Protein AF-A0A3S1P0E1-F1 (afdb_monomer)

Nearest PDB structures (foldseek):
  6s4d-assembly1_B  TM=9.856E-01  e=1.155E-18  Blastochloris viridis
  6sep-assembly1_B  TM=9.854E-01  e=1.155E-18  Blastochloris viridis
  4xr4-assembly1_A  TM=9.837E-01  e=3.069E-18  Blastochloris viridis
  6s72-assembly1_B  TM=9.856E-01  e=3.686E-18  Blastochloris viridis
  6s3x-assembly1_B  TM=9.867E-01  e=5.652E-18  Blastochloris viridis

Sequence (154 aa):
MIGFGSIGRGTLPLIERHFKFDKSRMTVIDPLDTDRKLLDERGIAFMQDAVTEKNYKKLLTPLLTNGGGQGFCVNLSVDTGSVDLMKLCRKLGVLYIDTVVEPWLGFYFDAEADNASRTNYALREAMIKEKQDKPGGPTAVSTCGANPGMVSGF

Solvent-accessible surface area (backbone atoms only — not comparable to full-atom values): 8883 Å² total; per-residue (Å²): 59,34,26,63,51,75,63,28,61,61,45,50,62,52,48,66,70,74,50,92,74,69,57,87,74,42,47,39,32,26,64,66,64,91,61,44,64,72,32,59,80,69,64,36,47,75,43,78,44,73,66,40,96,91,44,39,68,78,64,43,48,63,64,51,60,58,68,98,62,78,31,70,47,44,42,52,57,77,51,37,36,35,64,61,55,45,51,51,27,37,75,71,55,14,31,30,38,26,47,52,79,36,53,45,69,61,62,94,72,46,83,85,61,56,77,65,70,75,32,72,64,45,48,48,48,57,47,51,48,50,46,69,79,49,69,76,79,43,61,66,44,76,27,61,39,63,82,48,33,51,67,80,77,111

Structure (mmCIF, N/CA/C/O backbone):
data_AF-A0A3S1P0E1-F1
#
_entry.id   AF-A0A3S1P0E1-F1
#
loop_
_atom_site.group_PDB
_atom_site.id
_atom_site.type_symbol
_atom_site.label_atom_id
_atom_site.label_alt_id
_atom_site.label_comp_id
_atom_site.label_asym_id
_atom_site.label_entity_id
_atom_site.label_seq_id
_atom_site.pdbx_PDB_ins_code
_atom_site.Cartn_x
_atom_site.Cartn_y
_atom_site.Cartn_z
_atom_site.occupancy
_atom_site.B_iso_or_equiv
_atom_site.auth_seq_id
_atom_site.auth_comp_id
_atom_site.auth_asym_id
_atom_site.auth_atom_id
_atom_site.pdbx_PDB_model_num
ATOM 1 N N . MET A 1 1 ? -5.393 -0.542 5.301 1.00 98.69 1 MET A N 1
ATOM 2 C CA . MET A 1 1 ? -4.229 -1.398 4.997 1.00 98.69 1 MET A CA 1
ATOM 3 C C . MET A 1 1 ? -4.521 -2.134 3.706 1.00 98.69 1 MET A C 1
ATOM 5 O O . MET A 1 1 ? -5.627 -2.640 3.566 1.00 98.69 1 MET A O 1
ATOM 9 N N . ILE A 1 2 ? -3.581 -2.130 2.769 1.00 98.81 2 ILE A N 1
ATOM 10 C CA . ILE A 1 2 ? -3.694 -2.850 1.496 1.00 98.81 2 ILE A CA 1
ATOM 11 C C . ILE A 1 2 ? -2.756 -4.053 1.589 1.00 98.81 2 ILE A C 1
ATOM 13 O O . ILE A 1 2 ? -1.587 -3.866 1.915 1.00 98.81 2 ILE A O 1
ATOM 17 N N . GLY A 1 3 ? -3.274 -5.258 1.372 1.00 98.56 3 GLY A N 1
ATOM 18 C CA . GLY A 1 3 ? -2.561 -6.515 1.586 1.00 98.56 3 GLY A CA 1
ATOM 19 C C . GLY A 1 3 ? -2.631 -7.009 3.035 1.00 98.56 3 GLY A C 1
ATOM 20 O O . GLY A 1 3 ? -2.366 -6.270 3.988 1.00 98.56 3 GLY A O 1
ATOM 21 N N . PHE A 1 4 ? -2.963 -8.288 3.201 1.00 98.50 4 PHE A N 1
ATOM 22 C 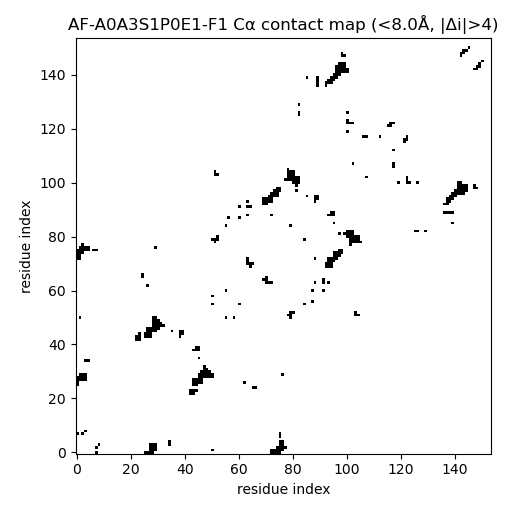CA . PHE A 1 4 ? -3.065 -8.977 4.487 1.00 98.50 4 PHE A CA 1
ATOM 23 C C . PHE A 1 4 ? -2.338 -10.329 4.504 1.00 98.50 4 PHE A C 1
ATOM 25 O O . PHE A 1 4 ? -2.730 -11.269 5.192 1.00 98.50 4 PHE A O 1
ATOM 32 N N . GLY A 1 5 ? -1.217 -10.402 3.782 1.00 97.44 5 GLY A N 1
ATOM 33 C CA . GLY A 1 5 ? -0.288 -11.529 3.824 1.00 97.44 5 GLY A CA 1
ATOM 34 C C . GLY A 1 5 ? 0.506 -11.625 5.136 1.00 97.44 5 GLY A C 1
ATOM 35 O O . GLY A 1 5 ? 0.068 -11.220 6.214 1.00 97.44 5 GLY A O 1
ATOM 36 N N . SER A 1 6 ? 1.719 -12.180 5.077 1.00 98.00 6 SER A N 1
ATOM 37 C CA . SER A 1 6 ? 2.581 -12.343 6.264 1.00 98.00 6 SER A CA 1
ATOM 38 C C . SER A 1 6 ? 2.875 -11.016 6.976 1.00 98.00 6 SER A C 1
ATOM 40 O O . SER A 1 6 ? 2.709 -10.924 8.192 1.00 98.00 6 SER A O 1
ATOM 42 N N . ILE A 1 7 ? 3.258 -9.978 6.225 1.00 98.50 7 ILE A N 1
ATOM 43 C CA . ILE A 1 7 ? 3.618 -8.677 6.799 1.00 98.50 7 ILE A CA 1
ATOM 44 C C . ILE A 1 7 ? 2.382 -7.951 7.326 1.00 98.50 7 ILE A C 1
ATOM 46 O O . ILE A 1 7 ? 2.408 -7.495 8.461 1.00 98.50 7 ILE A O 1
ATOM 50 N N . GLY A 1 8 ? 1.265 -7.929 6.588 1.00 98.31 8 GLY A N 1
ATOM 51 C CA . GLY A 1 8 ? 0.006 -7.341 7.070 1.00 98.31 8 GLY A CA 1
ATOM 52 C C . GLY A 1 8 ? -0.448 -7.920 8.413 1.00 98.31 8 GLY A C 1
ATOM 53 O O . GLY A 1 8 ? -0.727 -7.170 9.355 1.00 98.31 8 GLY A O 1
ATOM 54 N N . ARG A 1 9 ? -0.413 -9.254 8.546 1.00 98.12 9 ARG A N 1
ATOM 55 C CA . ARG A 1 9 ? -0.730 -9.961 9.799 1.00 98.12 9 ARG A CA 1
ATOM 56 C C . ARG A 1 9 ? 0.240 -9.637 10.935 1.00 98.12 9 ARG A C 1
ATOM 58 O O . ARG A 1 9 ? -0.195 -9.524 12.077 1.00 98.12 9 ARG A O 1
ATOM 65 N N . GLY A 1 10 ? 1.530 -9.467 10.641 1.00 98.31 10 GLY A N 1
ATOM 66 C CA . GLY A 1 10 ? 2.534 -9.070 11.633 1.00 98.31 10 GLY A CA 1
ATOM 67 C C . GLY A 1 10 ? 2.446 -7.595 12.043 1.00 98.31 10 GLY A C 1
ATOM 68 O O . GLY A 1 10 ? 2.664 -7.259 13.206 1.00 98.31 10 GLY A O 1
ATOM 69 N N . THR A 1 11 ? 2.088 -6.708 11.114 1.00 98.69 11 THR A N 1
ATOM 70 C CA . THR A 1 11 ? 2.030 -5.257 11.330 1.00 98.69 11 THR A CA 1
ATOM 71 C C . THR A 1 11 ? 0.764 -4.830 12.065 1.00 98.69 11 THR A C 1
ATOM 73 O O . THR A 1 11 ? 0.835 -3.962 12.936 1.00 98.69 11 THR A O 1
ATOM 76 N N . LEU A 1 12 ? -0.389 -5.435 11.765 1.00 98.31 12 LEU A N 1
ATOM 77 C CA . LEU A 1 12 ? -1.665 -5.082 12.393 1.00 98.31 12 LEU A CA 1
ATOM 78 C C . LEU A 1 12 ? -1.623 -5.048 13.938 1.00 98.31 12 LEU A C 1
ATOM 80 O O . LEU A 1 12 ? -1.980 -4.011 14.502 1.00 98.31 12 LEU A O 1
ATOM 84 N N . PRO A 1 13 ? -1.163 -6.096 14.652 1.00 97.94 13 PRO A N 1
ATOM 85 C CA . PRO A 1 13 ? -1.124 -6.071 16.113 1.00 97.94 13 PRO A CA 1
ATOM 86 C C . PRO A 1 13 ? -0.159 -5.014 16.668 1.00 97.94 13 PRO A C 1
ATOM 88 O O . PRO A 1 13 ? -0.364 -4.531 17.781 1.00 97.94 13 PRO A O 1
ATOM 91 N N . LEU A 1 14 ? 0.874 -4.620 15.914 1.00 98.56 14 LEU A N 1
ATOM 92 C CA . LEU A 1 14 ? 1.764 -3.524 16.305 1.00 98.56 14 LEU A CA 1
ATOM 93 C C . LEU A 1 14 ? 1.072 -2.168 16.151 1.00 98.56 14 LEU A C 1
ATOM 95 O O . LEU A 1 14 ? 1.199 -1.324 17.037 1.00 98.56 14 LEU A O 1
ATOM 99 N N . ILE A 1 15 ? 0.288 -1.976 15.085 1.00 98.38 15 ILE A N 1
ATOM 100 C CA . ILE A 1 15 ? -0.536 -0.773 14.918 1.00 98.38 15 ILE A CA 1
ATOM 101 C C . ILE A 1 15 ? -1.536 -0.658 16.073 1.00 98.38 15 ILE A C 1
ATOM 103 O O . ILE A 1 15 ? -1.591 0.384 16.723 1.00 98.38 15 ILE A O 1
ATOM 107 N N . GLU A 1 16 ? -2.272 -1.734 16.373 1.00 97.44 16 GLU A N 1
ATOM 108 C CA . GLU A 1 16 ? -3.223 -1.777 17.495 1.00 97.44 16 GLU A CA 1
ATOM 109 C C . GLU A 1 16 ? -2.558 -1.495 18.848 1.00 97.44 16 GLU A C 1
ATOM 111 O O . GLU A 1 16 ? -3.162 -0.868 19.716 1.00 97.44 16 GLU A O 1
ATOM 116 N N . ARG A 1 17 ? -1.317 -1.958 19.038 1.00 98.12 17 ARG A N 1
ATOM 117 C CA . ARG A 1 17 ? -0.567 -1.771 20.283 1.00 98.12 17 ARG A CA 1
ATOM 118 C C . ARG A 1 17 ? -0.042 -0.346 20.453 1.00 98.12 17 ARG A C 1
ATOM 120 O O . ARG A 1 17 ? -0.032 0.155 21.574 1.00 98.12 17 ARG A O 1
ATOM 127 N N . HIS A 1 18 ? 0.455 0.270 19.382 1.00 98.56 18 HIS A N 1
ATOM 128 C CA . HIS A 1 18 ? 1.268 1.487 19.476 1.00 98.56 18 HIS A CA 1
ATOM 129 C C . HIS A 1 18 ? 0.546 2.772 19.062 1.00 98.56 18 HIS A C 1
ATOM 131 O O . HIS A 1 18 ? 1.015 3.856 19.410 1.00 98.56 18 HIS A O 1
ATOM 137 N N . PHE A 1 19 ? -0.602 2.683 18.390 1.00 97.50 19 PHE A N 1
ATOM 138 C CA . PHE A 1 19 ? -1.412 3.848 18.042 1.00 97.50 19 PHE A CA 1
ATOM 139 C C . PHE A 1 19 ? -2.769 3.821 18.744 1.00 97.50 19 PHE A C 1
ATOM 141 O O . PHE A 1 19 ? -3.419 2.786 18.852 1.00 97.50 19 PHE A O 1
ATOM 148 N N . LYS A 1 20 ? -3.237 5.000 19.167 1.00 96.12 20 LYS A N 1
ATOM 149 C CA . LYS A 1 20 ? -4.639 5.210 19.546 1.00 96.12 20 LYS A CA 1
ATOM 150 C C . LYS A 1 20 ? -5.405 5.659 18.308 1.00 96.12 20 LYS A C 1
ATOM 152 O O . LYS A 1 20 ? -5.101 6.713 17.756 1.00 96.12 20 LYS A O 1
ATOM 157 N N . PHE A 1 21 ? -6.388 4.878 17.881 1.00 93.81 21 PHE A N 1
ATOM 158 C CA . PHE A 1 21 ? -7.229 5.198 16.730 1.00 93.81 21 PHE A CA 1
ATOM 159 C C . PHE A 1 21 ? -8.621 4.582 16.880 1.00 93.81 21 PHE A C 1
ATOM 161 O O . PHE A 1 21 ? -8.834 3.663 17.670 1.00 93.81 21 PHE A O 1
ATOM 168 N N . ASP A 1 22 ? -9.567 5.099 16.103 1.00 89.88 22 ASP A N 1
ATOM 169 C CA . ASP A 1 22 ? -10.902 4.525 15.979 1.00 89.88 22 ASP A CA 1
ATOM 170 C C . ASP A 1 22 ? -10.845 3.269 15.098 1.00 89.88 22 ASP A C 1
ATOM 172 O O . ASP A 1 22 ? -10.639 3.361 13.884 1.00 89.88 22 ASP A O 1
ATOM 176 N N . LYS A 1 23 ? -11.022 2.091 15.710 1.00 91.12 23 LYS A N 1
ATOM 177 C CA . LYS A 1 23 ? -10.978 0.802 15.004 1.00 91.12 23 LYS A CA 1
ATOM 178 C C . LYS A 1 23 ? -12.023 0.688 13.898 1.00 91.12 23 LYS A C 1
ATOM 180 O O . LYS A 1 23 ? -11.755 0.009 12.912 1.00 91.12 23 LYS A O 1
ATOM 185 N N . SER A 1 24 ? -13.161 1.377 14.009 1.00 91.25 24 SER A N 1
ATOM 186 C CA . SER A 1 24 ? -14.200 1.353 12.971 1.00 91.25 24 SER A CA 1
ATOM 187 C C . SER A 1 24 ? -13.742 1.997 11.654 1.00 91.25 24 SER A C 1
ATOM 189 O O . SER A 1 24 ? -14.301 1.715 10.597 1.00 91.25 24 SER A O 1
ATOM 191 N N . ARG A 1 25 ? -12.683 2.820 11.700 1.00 92.38 25 ARG A N 1
ATOM 192 C CA . ARG A 1 25 ? -12.043 3.433 10.526 1.00 92.38 25 ARG A CA 1
ATOM 193 C C . ARG A 1 25 ? -10.903 2.590 9.950 1.00 92.38 25 ARG A C 1
ATOM 195 O O . ARG A 1 25 ? -10.338 2.964 8.925 1.00 92.38 25 ARG A O 1
ATOM 202 N N . MET A 1 26 ? -10.541 1.476 10.589 1.00 96.81 26 MET A N 1
ATOM 203 C CA . MET A 1 26 ? -9.556 0.546 10.046 1.00 96.81 26 MET A CA 1
ATOM 204 C C . MET A 1 26 ? -10.234 -0.396 9.055 1.00 96.81 26 MET A C 1
ATOM 206 O O . MET A 1 26 ? -11.139 -1.151 9.403 1.00 96.81 26 MET A O 1
ATOM 210 N N . THR A 1 27 ? -9.754 -0.372 7.817 1.00 98.25 27 THR A N 1
ATOM 211 C CA . THR A 1 27 ? -10.180 -1.292 6.762 1.00 98.25 27 THR A CA 1
ATOM 212 C C . THR A 1 27 ? -8.962 -1.983 6.175 1.00 98.25 27 THR A C 1
ATOM 214 O O . THR A 1 27 ? -7.95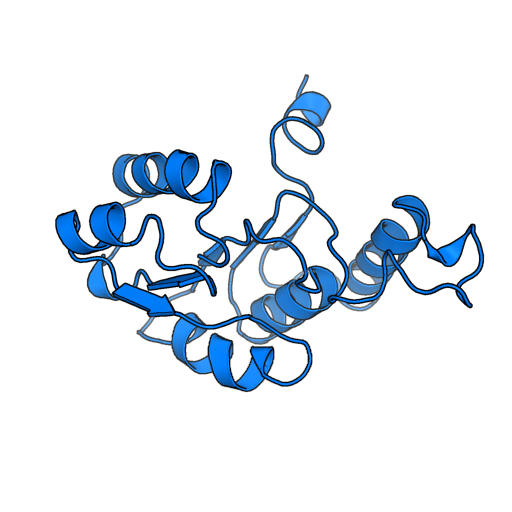3 -1.335 5.869 1.00 98.25 27 THR A O 1
ATOM 217 N N . VAL A 1 28 ? -9.054 -3.298 6.024 1.00 98.69 28 VAL A N 1
ATOM 218 C CA . VAL A 1 28 ? -8.076 -4.129 5.323 1.00 98.69 28 VAL A CA 1
ATOM 219 C C . VAL A 1 28 ? -8.653 -4.522 3.967 1.00 98.69 28 VAL A C 1
ATOM 221 O O . VAL A 1 28 ? -9.816 -4.909 3.890 1.00 98.69 28 VAL A O 1
ATOM 224 N N . ILE A 1 29 ? -7.853 -4.393 2.912 1.00 98.81 29 ILE A N 1
ATOM 225 C CA . ILE A 1 29 ? -8.221 -4.742 1.537 1.00 98.81 29 ILE A CA 1
ATOM 226 C C . ILE A 1 29 ? -7.267 -5.834 1.064 1.00 98.81 29 ILE A C 1
ATOM 228 O O . ILE A 1 29 ? -6.056 -5.610 1.062 1.00 98.81 29 ILE A O 1
ATOM 232 N N . ASP A 1 30 ? -7.797 -6.990 0.684 1.00 98.62 30 ASP A N 1
ATOM 233 C CA . ASP A 1 30 ? -7.034 -8.094 0.092 1.00 98.62 30 ASP A CA 1
ATOM 234 C C . ASP A 1 30 ? -7.976 -8.940 -0.784 1.00 98.62 30 ASP A C 1
ATOM 236 O O . ASP A 1 30 ? -9.112 -9.174 -0.368 1.00 98.62 30 ASP A O 1
ATOM 240 N N . PRO A 1 31 ? -7.572 -9.409 -1.977 1.00 98.06 31 PRO A N 1
ATOM 241 C CA . PRO A 1 31 ? -8.420 -10.286 -2.787 1.00 98.06 31 PRO A CA 1
ATOM 242 C C . PRO A 1 31 ? -8.662 -11.666 -2.151 1.00 98.06 31 PRO A C 1
ATOM 244 O O . PRO A 1 31 ? -9.651 -12.328 -2.479 1.00 98.06 31 PRO A O 1
ATOM 247 N N . LEU A 1 32 ? -7.779 -12.113 -1.252 1.00 97.62 32 LEU A N 1
ATOM 248 C CA . LEU A 1 32 ? -7.860 -13.410 -0.588 1.00 97.62 32 LEU A CA 1
ATOM 249 C C . LEU A 1 32 ? -8.390 -13.250 0.840 1.00 97.62 32 LEU A C 1
ATOM 251 O O . LEU A 1 32 ? -7.847 -12.505 1.652 1.00 97.62 32 LEU A O 1
ATOM 255 N N . ASP A 1 33 ? -9.425 -14.010 1.185 1.00 96.38 33 ASP A N 1
ATOM 256 C CA . ASP A 1 33 ? -10.026 -14.022 2.522 1.00 96.38 33 ASP A CA 1
ATOM 257 C C . ASP A 1 33 ? -9.449 -15.110 3.443 1.00 96.38 33 ASP A C 1
ATOM 259 O O . ASP A 1 33 ? -9.944 -15.297 4.555 1.00 96.38 33 ASP A O 1
ATOM 263 N N . THR A 1 34 ? -8.367 -15.781 3.027 1.00 96.00 34 THR A N 1
ATOM 264 C CA . THR A 1 34 ? -7.705 -16.888 3.743 1.00 96.00 34 THR A CA 1
ATOM 265 C C . THR A 1 34 ? -7.494 -16.605 5.232 1.00 96.00 34 THR A C 1
ATOM 267 O O . THR A 1 34 ? -7.685 -17.479 6.075 1.00 96.00 34 THR A O 1
ATOM 270 N N . ASP A 1 35 ? -7.118 -15.368 5.559 1.00 94.62 35 ASP A N 1
ATOM 271 C CA . ASP A 1 35 ? -6.791 -14.921 6.914 1.00 94.62 35 ASP A CA 1
ATOM 272 C C . ASP A 1 35 ? -7.826 -13.954 7.510 1.00 94.62 35 ASP A C 1
ATOM 274 O O . ASP A 1 35 ? -7.608 -13.381 8.583 1.00 94.62 35 ASP A O 1
ATOM 278 N N . ARG A 1 36 ? -8.982 -13.782 6.851 1.00 96.38 36 ARG A N 1
ATOM 279 C CA . ARG A 1 36 ? -10.039 -12.841 7.253 1.00 96.38 36 ARG A CA 1
ATOM 280 C C . ARG A 1 36 ? -10.497 -13.045 8.696 1.00 96.38 36 ARG A C 1
ATOM 282 O O . ARG A 1 36 ? -10.775 -12.067 9.387 1.00 96.38 36 ARG A O 1
ATOM 289 N N . LYS A 1 37 ? -10.518 -14.289 9.182 1.00 97.50 37 LYS A N 1
ATOM 290 C CA . LYS A 1 37 ? -10.935 -14.613 10.555 1.00 97.50 37 LYS A CA 1
ATOM 291 C C . LYS A 1 37 ? -10.169 -13.800 11.613 1.00 97.50 37 LYS A C 1
ATOM 293 O O . LYS A 1 37 ? -10.756 -13.393 12.610 1.00 97.50 37 LYS A O 1
ATOM 298 N N . LEU A 1 38 ? -8.889 -13.495 11.369 1.00 97.31 38 LEU A N 1
ATOM 299 C CA . LEU A 1 38 ? -8.062 -12.681 12.272 1.00 97.31 38 LEU A CA 1
ATOM 300 C C . LEU A 1 38 ? -8.546 -11.227 12.390 1.00 97.31 38 LEU A C 1
ATOM 302 O O . LEU A 1 38 ? -8.238 -10.561 13.379 1.00 97.31 38 LEU A O 1
ATOM 306 N N . LEU A 1 39 ? -9.257 -10.726 11.377 1.00 97.94 39 LEU A N 1
ATOM 307 C CA . LEU A 1 39 ? -9.871 -9.398 11.346 1.00 97.94 39 LEU A CA 1
ATOM 308 C C . LEU A 1 39 ? -11.260 -9.423 11.975 1.00 97.94 39 LEU A C 1
ATOM 310 O O . LEU A 1 39 ? -11.574 -8.545 12.782 1.00 97.94 39 LEU A O 1
ATOM 314 N N . ASP A 1 40 ? -12.052 -10.451 11.659 1.00 97.38 40 ASP A N 1
ATOM 315 C CA . ASP A 1 40 ? -13.398 -10.636 12.208 1.00 97.38 40 ASP A CA 1
ATOM 316 C C . ASP A 1 40 ? -13.350 -10.740 13.746 1.00 97.38 40 ASP A C 1
ATOM 318 O O . ASP A 1 40 ? -14.094 -10.045 14.437 1.00 97.38 40 ASP A O 1
ATOM 322 N N . GLU A 1 41 ? -12.399 -11.505 14.302 1.00 96.75 41 GLU A N 1
ATOM 323 C CA . GLU A 1 41 ? -12.163 -11.621 15.755 1.00 96.75 41 GLU A CA 1
ATOM 324 C C . GLU A 1 41 ? -11.821 -10.276 16.430 1.00 96.75 41 GLU A C 1
ATOM 326 O O . GLU A 1 41 ? -11.971 -10.125 17.644 1.00 96.75 41 GLU A O 1
ATOM 331 N N . ARG A 1 42 ? -11.370 -9.283 15.654 1.00 94.94 42 ARG A N 1
ATOM 332 C CA . ARG A 1 42 ? -10.993 -7.938 16.121 1.00 94.94 42 ARG A CA 1
ATOM 333 C C . ARG A 1 42 ? -12.053 -6.879 15.829 1.00 94.94 42 ARG A C 1
ATOM 335 O O . ARG A 1 42 ? -11.879 -5.736 16.257 1.00 94.94 42 ARG A O 1
ATOM 342 N N . GLY A 1 43 ? -13.110 -7.233 15.095 1.00 96.38 43 GLY A N 1
ATOM 343 C CA . GLY A 1 43 ? -14.106 -6.288 14.592 1.00 96.38 43 GLY A CA 1
ATOM 344 C C . GLY A 1 43 ? -13.536 -5.288 13.580 1.00 96.38 43 GLY A C 1
ATOM 345 O O . GLY A 1 43 ? -13.986 -4.145 13.537 1.00 96.38 43 GLY A O 1
ATOM 346 N N . ILE A 1 44 ? -12.517 -5.681 12.809 1.00 97.94 44 ILE A N 1
ATOM 347 C CA . ILE A 1 44 ? -11.900 -4.836 11.778 1.00 97.94 44 ILE A CA 1
ATOM 348 C C . ILE A 1 44 ? -12.549 -5.132 10.427 1.00 97.94 44 ILE A C 1
ATOM 350 O O . ILE A 1 44 ? -12.702 -6.290 10.047 1.00 97.94 44 ILE A O 1
ATOM 354 N N . ALA A 1 45 ? -12.901 -4.082 9.683 1.00 97.88 45 ALA A N 1
ATOM 355 C CA . ALA A 1 45 ? -13.523 -4.236 8.376 1.00 97.88 45 ALA A CA 1
ATOM 356 C C . ALA A 1 45 ? -12.559 -4.887 7.370 1.00 97.88 45 ALA A C 1
ATOM 358 O O . ALA A 1 45 ? -11.413 -4.452 7.219 1.00 97.88 45 ALA A O 1
ATOM 359 N N . PHE A 1 46 ? -13.058 -5.884 6.642 1.00 98.50 46 PHE A N 1
ATOM 360 C CA . PHE A 1 46 ? -12.358 -6.529 5.537 1.00 98.50 46 PHE A CA 1
ATOM 361 C C . PHE A 1 46 ? -13.109 -6.296 4.227 1.00 98.50 46 PHE A C 1
ATOM 363 O O . PHE A 1 46 ? -14.321 -6.499 4.148 1.00 98.50 46 PHE A O 1
ATOM 370 N N . MET A 1 47 ? -12.380 -5.873 3.202 1.00 98.19 47 MET A N 1
ATOM 371 C CA . MET A 1 47 ? -12.876 -5.686 1.848 1.00 98.19 47 MET A CA 1
ATOM 372 C C . MET A 1 47 ? -12.161 -6.677 0.937 1.00 98.19 47 MET A C 1
ATOM 374 O O . MET A 1 47 ? -10.976 -6.513 0.651 1.00 98.19 47 MET A O 1
ATOM 378 N N . GLN A 1 48 ? -12.895 -7.697 0.494 1.00 98.31 48 GLN A N 1
ATOM 379 C CA . GLN A 1 48 ? -12.366 -8.716 -0.403 1.00 98.31 48 GLN A CA 1
ATOM 380 C C . GLN A 1 48 ? -12.337 -8.196 -1.846 1.00 98.31 48 GLN A C 1
ATOM 382 O O . GLN A 1 48 ? -13.273 -8.420 -2.611 1.00 98.31 48 GLN A O 1
ATOM 387 N N . ASP A 1 49 ? -11.299 -7.440 -2.197 1.00 98.25 49 ASP A N 1
ATOM 388 C CA . ASP A 1 49 ? -11.124 -6.853 -3.529 1.00 98.25 49 ASP A CA 1
ATOM 389 C C . ASP A 1 49 ? -9.631 -6.706 -3.864 1.00 98.25 49 ASP A C 1
ATOM 391 O O . ASP A 1 49 ? -8.788 -6.537 -2.979 1.00 98.25 49 ASP A O 1
ATOM 395 N N . ALA A 1 50 ? -9.302 -6.745 -5.154 1.00 98.38 50 ALA A N 1
ATOM 396 C CA . ALA A 1 50 ? -7.965 -6.450 -5.649 1.00 98.38 50 ALA A CA 1
ATOM 397 C C . ALA A 1 50 ? -7.848 -4.953 -5.960 1.00 98.38 50 ALA A C 1
ATOM 399 O O . ALA A 1 50 ? -8.656 -4.385 -6.700 1.00 98.38 50 ALA A O 1
ATOM 400 N N . VAL A 1 51 ? -6.799 -4.303 -5.459 1.00 98.69 51 VAL A N 1
ATOM 401 C CA . VAL A 1 51 ? -6.483 -2.932 -5.873 1.00 98.69 51 VAL A CA 1
ATOM 402 C C . VAL A 1 51 ? -5.805 -2.985 -7.242 1.00 98.69 51 VAL A C 1
ATOM 404 O O . VAL A 1 51 ? -4.773 -3.621 -7.407 1.00 98.69 51 VAL A O 1
ATOM 407 N N . THR A 1 52 ? -6.378 -2.308 -8.232 1.00 98.75 52 THR A N 1
ATOM 408 C CA . THR A 1 52 ? -5.903 -2.309 -9.622 1.00 98.75 52 THR A CA 1
ATOM 409 C C . THR A 1 52 ? -5.778 -0.888 -10.158 1.00 98.75 52 THR A C 1
ATOM 411 O O . THR A 1 52 ? -6.460 0.028 -9.689 1.00 98.75 52 THR A O 1
ATOM 414 N N . GLU A 1 53 ? -4.987 -0.706 -11.216 1.00 98.38 53 GLU A N 1
ATOM 415 C CA . GLU A 1 53 ? -4.844 0.583 -11.910 1.00 98.38 53 GLU A CA 1
ATOM 416 C C . GLU A 1 53 ? -6.208 1.192 -12.301 1.00 98.38 53 GLU A C 1
ATOM 418 O O . GLU A 1 53 ? -6.416 2.406 -12.239 1.00 98.38 53 GLU A O 1
ATOM 423 N N . LYS A 1 54 ? -7.184 0.338 -12.634 1.00 98.44 54 LYS A N 1
ATOM 424 C CA . LYS A 1 54 ? -8.526 0.749 -13.066 1.00 98.44 54 LYS A CA 1
ATOM 425 C C . LYS A 1 54 ? -9.423 1.200 -11.913 1.00 98.44 54 LYS A C 1
ATOM 427 O O . LYS A 1 54 ? -10.272 2.067 -12.121 1.00 98.44 54 LYS A O 1
ATOM 432 N N . ASN A 1 55 ? -9.283 0.616 -10.719 1.00 98.50 55 ASN A N 1
ATOM 433 C CA . ASN A 1 55 ? -10.223 0.843 -9.616 1.00 98.50 55 ASN A CA 1
ATOM 434 C C . ASN A 1 55 ? -9.657 1.683 -8.461 1.00 98.50 55 ASN A C 1
ATOM 436 O O . ASN A 1 55 ? -10.456 2.270 -7.730 1.00 98.50 55 ASN A O 1
ATOM 440 N N . TYR A 1 56 ? -8.329 1.802 -8.308 1.00 98.81 56 TYR A N 1
ATOM 441 C CA . TYR A 1 56 ? -7.725 2.238 -7.042 1.00 98.81 56 TYR A CA 1
ATOM 442 C C . TYR A 1 56 ? -8.213 3.611 -6.568 1.00 98.81 56 TYR A C 1
ATOM 444 O O . TYR A 1 56 ? -8.446 3.806 -5.382 1.00 98.81 56 TYR A O 1
ATOM 452 N N . LYS A 1 57 ? -8.451 4.561 -7.480 1.00 98.75 57 LYS A N 1
ATOM 453 C CA . LYS A 1 57 ? -8.999 5.881 -7.120 1.00 98.75 57 LYS A CA 1
ATOM 454 C C . LYS A 1 57 ? -10.409 5.760 -6.544 1.00 98.75 57 LYS A C 1
ATOM 456 O O . LYS A 1 57 ? -10.678 6.265 -5.462 1.00 98.75 57 LYS A O 1
ATOM 461 N N . LYS A 1 58 ? -11.305 5.068 -7.253 1.00 98.56 58 LYS A N 1
ATOM 462 C CA . LYS A 1 58 ? -12.702 4.893 -6.831 1.00 98.56 58 LYS A CA 1
ATOM 463 C C . LYS A 1 58 ? -12.796 4.087 -5.534 1.00 98.56 58 LYS A C 1
ATOM 465 O O . LYS A 1 58 ? -13.619 4.408 -4.686 1.00 98.56 58 LYS A O 1
ATOM 470 N N . LEU A 1 59 ? -11.956 3.063 -5.406 1.00 98.38 59 LEU A N 1
ATOM 471 C CA . LEU A 1 59 ? -11.926 2.157 -4.267 1.00 98.38 59 LEU A CA 1
ATOM 472 C C . LEU A 1 59 ? -11.353 2.836 -3.016 1.00 98.38 59 LEU A C 1
ATOM 474 O O . LEU A 1 59 ? -11.970 2.816 -1.956 1.00 98.38 59 LEU A O 1
ATOM 478 N N . LEU A 1 60 ? -10.182 3.468 -3.141 1.00 98.62 60 LEU A N 1
ATOM 479 C CA . LEU A 1 60 ? -9.421 3.949 -1.991 1.00 98.62 60 LEU A CA 1
ATOM 480 C C . LEU A 1 60 ? -9.836 5.343 -1.533 1.00 98.62 60 LEU A C 1
ATOM 482 O O . LEU A 1 60 ? -9.804 5.595 -0.334 1.00 98.62 60 LEU A O 1
ATOM 486 N N . THR A 1 61 ? -10.233 6.254 -2.431 1.00 98.38 61 THR A N 1
ATOM 487 C CA . THR A 1 61 ? -10.610 7.622 -2.032 1.00 98.38 61 THR A CA 1
ATOM 488 C C . THR A 1 61 ? -11.636 7.661 -0.896 1.00 98.38 61 THR A C 1
ATOM 490 O O . THR A 1 61 ? -11.310 8.276 0.117 1.00 98.38 61 THR A O 1
ATOM 493 N N . PRO A 1 62 ? -12.811 7.001 -0.976 1.00 97.25 62 PRO A N 1
ATOM 494 C CA . PRO A 1 62 ? -13.791 7.070 0.108 1.00 97.25 62 PRO A CA 1
ATOM 495 C C . PRO A 1 62 ? -13.259 6.498 1.427 1.00 97.25 62 PRO A C 1
ATOM 497 O O . PRO A 1 62 ? -13.577 7.035 2.482 1.00 97.25 62 PRO A O 1
ATOM 500 N N . LEU A 1 63 ? -12.419 5.458 1.386 1.00 96.94 63 LEU A N 1
ATOM 501 C CA . LEU A 1 63 ? -11.822 4.856 2.583 1.00 96.94 63 LEU A CA 1
ATOM 502 C C . LEU A 1 63 ? -10.785 5.787 3.226 1.00 96.94 63 LEU A C 1
ATOM 504 O O . LEU A 1 63 ? -10.772 5.969 4.441 1.00 96.94 63 LEU A O 1
ATOM 508 N N . LEU A 1 64 ? -9.933 6.403 2.405 1.00 97.56 64 LEU A N 1
ATOM 509 C CA . LEU A 1 64 ? -8.840 7.268 2.848 1.00 97.56 64 LEU A CA 1
ATOM 510 C C . LEU A 1 64 ? -9.324 8.641 3.337 1.00 97.56 64 LEU A C 1
ATOM 512 O O . LEU A 1 64 ? -8.632 9.272 4.136 1.00 97.56 64 LEU A O 1
ATOM 516 N N . THR A 1 65 ? -10.497 9.098 2.887 1.00 96.06 65 THR A N 1
ATOM 517 C CA . THR A 1 65 ? -11.106 10.373 3.304 1.00 96.06 65 THR A CA 1
ATOM 518 C C . THR A 1 65 ? -12.270 10.203 4.279 1.00 96.06 65 THR A C 1
ATOM 520 O O . THR A 1 65 ? -12.956 11.179 4.578 1.00 96.06 65 THR A O 1
ATOM 523 N N . ASN A 1 66 ? -12.541 8.987 4.761 1.00 92.31 66 ASN A N 1
ATOM 524 C CA . ASN A 1 66 ? -13.622 8.762 5.713 1.00 92.31 66 ASN A CA 1
ATOM 525 C C . ASN A 1 66 ? -13.270 9.349 7.093 1.00 92.31 66 ASN A C 1
ATOM 527 O O . ASN A 1 66 ? -12.247 8.988 7.683 1.00 92.31 66 ASN A O 1
ATOM 531 N N . GLY A 1 67 ? -14.144 10.194 7.645 1.00 86.25 67 GLY A N 1
ATOM 532 C C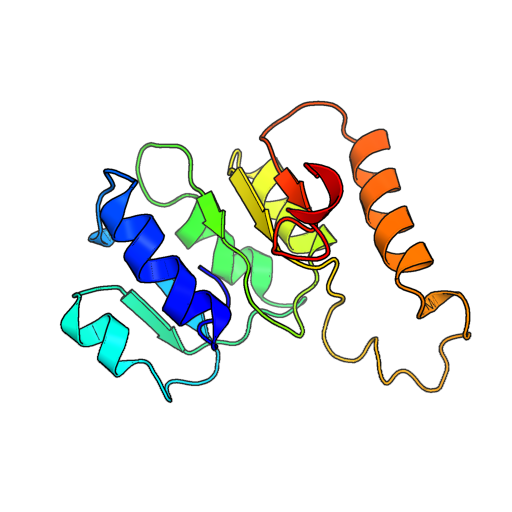A . GLY A 1 67 ? -13.999 10.810 8.969 1.00 86.25 67 GLY A CA 1
ATOM 533 C C . GLY A 1 67 ? -13.249 12.153 8.984 1.00 86.25 67 GLY A C 1
ATOM 534 O O . GLY A 1 67 ? -12.764 12.636 7.970 1.00 86.25 67 GLY A O 1
ATOM 535 N N . GLY A 1 68 ? -13.165 12.782 10.162 1.00 83.94 68 GLY A N 1
ATOM 536 C CA . GLY A 1 68 ? -12.709 14.174 10.327 1.00 83.94 68 GLY A CA 1
ATOM 537 C C . GLY A 1 68 ? -11.206 14.390 10.558 1.00 83.94 68 GLY A C 1
ATOM 538 O O . GLY A 1 68 ? -10.843 15.361 11.215 1.00 83.94 68 GLY A O 1
ATOM 539 N N . GLY A 1 69 ? -10.325 13.497 10.093 1.00 91.19 69 GLY A N 1
ATOM 540 C CA . G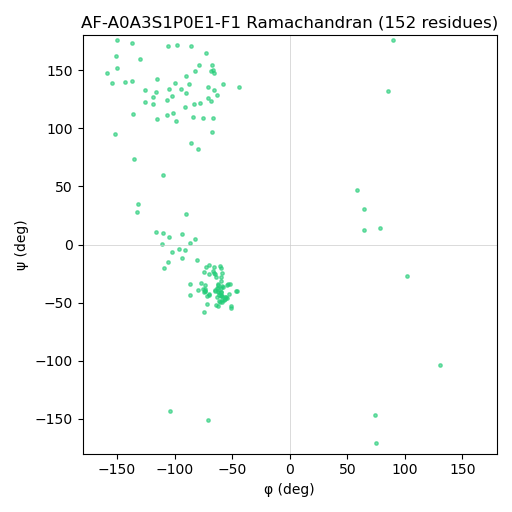LY A 1 69 ? -8.880 13.596 10.353 1.00 91.19 69 GLY A CA 1
ATOM 541 C C . GLY A 1 69 ? -8.010 13.006 9.246 1.00 91.19 69 GLY A C 1
ATOM 542 O O . GLY A 1 69 ? -8.520 12.411 8.302 1.00 91.19 69 GLY A O 1
ATOM 543 N N . GLN A 1 70 ? -6.689 13.143 9.384 1.00 96.06 70 GLN A N 1
ATOM 544 C CA . GLN A 1 70 ? -5.725 12.648 8.401 1.00 96.06 70 GLN A CA 1
ATOM 545 C C . GLN A 1 70 ? -5.693 11.112 8.372 1.00 96.06 70 GLN A C 1
ATOM 547 O O . GLN A 1 70 ? -5.463 10.465 9.393 1.00 96.06 70 GLN A O 1
ATOM 552 N N . GLY A 1 71 ? -5.931 10.533 7.194 1.00 97.06 71 GLY A N 1
ATOM 553 C CA . GLY A 1 71 ? -5.800 9.095 6.972 1.00 97.06 71 GLY A CA 1
ATOM 554 C C . GLY A 1 71 ? -4.339 8.638 6.928 1.00 97.06 71 GLY A C 1
ATOM 555 O O . GLY A 1 71 ? -3.422 9.441 6.730 1.00 97.06 71 GLY A O 1
ATOM 556 N N . PHE A 1 72 ? -4.136 7.325 7.050 1.00 98.56 72 PHE A N 1
ATOM 557 C CA . PHE A 1 72 ? -2.837 6.682 6.860 1.00 98.56 72 PHE A CA 1
ATOM 558 C C . PHE A 1 72 ? -3.002 5.407 6.022 1.00 98.56 72 PHE A C 1
ATOM 560 O O . PHE A 1 72 ? -3.609 4.425 6.452 1.00 98.56 72 PHE A O 1
ATOM 567 N N . CYS A 1 73 ? -2.468 5.429 4.803 1.00 98.81 73 CYS A N 1
ATOM 568 C CA . CYS A 1 73 ? -2.382 4.269 3.934 1.00 98.81 73 CYS A CA 1
ATOM 569 C C . CYS A 1 73 ? -1.135 3.444 4.267 1.00 98.81 73 CYS A C 1
ATOM 571 O O . CYS A 1 73 ? -0.011 3.854 3.988 1.00 98.81 73 CYS A O 1
ATOM 573 N N . VAL A 1 74 ? -1.357 2.264 4.839 1.00 98.88 74 VAL A N 1
ATOM 574 C CA . VAL A 1 74 ? -0.323 1.246 5.062 1.00 98.88 74 VAL A CA 1
ATOM 575 C C . VAL A 1 74 ? -0.424 0.222 3.935 1.00 98.88 74 VAL A C 1
ATOM 577 O O . VAL A 1 74 ? -1.396 -0.540 3.897 1.00 98.88 74 VAL A O 1
ATOM 580 N N . ASN A 1 75 ? 0.526 0.259 3.001 1.00 98.94 75 ASN A N 1
ATOM 581 C CA . ASN A 1 75 ? 0.569 -0.600 1.823 1.00 98.94 75 ASN A CA 1
ATOM 582 C C . ASN A 1 75 ? 1.569 -1.750 2.027 1.00 98.94 75 ASN A C 1
ATOM 584 O O . ASN A 1 75 ? 2.771 -1.523 2.141 1.00 98.94 75 ASN A O 1
ATOM 588 N N . LEU A 1 76 ? 1.052 -2.974 2.097 1.00 98.81 76 LEU A N 1
ATOM 589 C CA . LEU A 1 76 ? 1.782 -4.220 2.341 1.00 98.81 76 LEU A CA 1
ATOM 590 C C . LEU A 1 76 ? 1.357 -5.303 1.328 1.00 98.81 76 LEU A C 1
ATOM 592 O O . LEU A 1 76 ? 1.373 -6.494 1.653 1.00 98.81 76 LEU A O 1
ATOM 596 N N . SER A 1 77 ? 0.920 -4.889 0.135 1.00 98.62 77 SER A N 1
ATOM 597 C CA . SER A 1 77 ? 0.483 -5.772 -0.948 1.00 98.62 77 SER A CA 1
ATOM 598 C C . SER A 1 77 ? 1.567 -6.018 -1.996 1.00 98.62 77 SER A C 1
ATOM 600 O O . SER A 1 77 ? 2.624 -5.391 -1.996 1.00 98.62 77 SER A O 1
ATOM 602 N N . VAL A 1 78 ? 1.257 -6.950 -2.894 1.00 98.25 78 VAL A N 1
ATOM 603 C CA . VAL A 1 78 ? 1.909 -7.159 -4.193 1.00 98.25 78 VAL A CA 1
ATOM 604 C C . VAL A 1 78 ? 0.991 -6.651 -5.305 1.00 98.25 78 VAL A C 1
ATOM 606 O O . VAL A 1 78 ? -0.177 -6.355 -5.037 1.00 98.25 78 VAL A O 1
ATOM 609 N N . ASP A 1 79 ? 1.489 -6.577 -6.541 1.00 98.12 79 ASP A N 1
ATOM 610 C CA . ASP A 1 79 ? 0.690 -6.319 -7.754 1.00 98.12 79 ASP A CA 1
ATOM 611 C C . ASP A 1 79 ? 0.003 -4.936 -7.816 1.00 98.12 79 ASP A C 1
ATOM 613 O O . ASP A 1 79 ? -0.850 -4.669 -8.673 1.00 98.12 79 ASP A O 1
ATOM 617 N N . THR A 1 80 ? 0.393 -4.022 -6.927 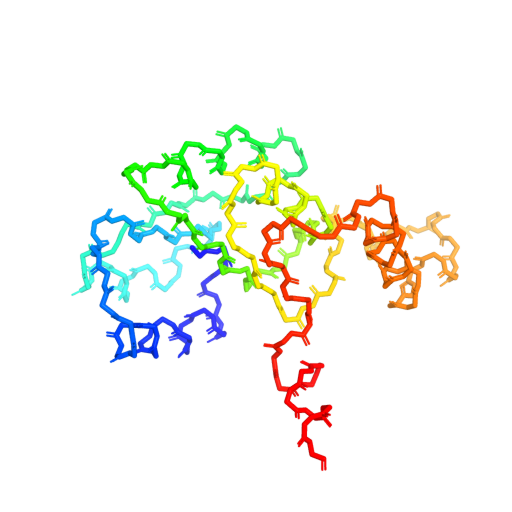1.00 98.00 80 THR A N 1
ATOM 618 C CA . THR A 1 80 ? -0.186 -2.683 -6.782 1.00 98.00 80 THR A CA 1
ATOM 619 C C . THR A 1 80 ? 0.847 -1.594 -7.030 1.00 98.00 80 THR A C 1
ATOM 621 O O . THR A 1 80 ? 1.859 -1.553 -6.342 1.00 98.00 80 THR A O 1
ATOM 624 N N . GLY A 1 81 ? 0.563 -0.643 -7.921 1.00 98.38 81 GLY A N 1
ATOM 625 C CA . GLY A 1 81 ? 1.500 0.424 -8.284 1.00 98.38 81 GLY A CA 1
ATOM 626 C C . GLY A 1 81 ? 1.781 1.417 -7.148 1.00 98.38 81 GLY A C 1
ATOM 627 O O . GLY A 1 81 ? 1.044 2.396 -6.989 1.00 98.38 81 GLY A O 1
ATOM 628 N N . SER A 1 82 ? 2.879 1.233 -6.404 1.00 98.75 82 SER A N 1
ATOM 629 C CA . SER A 1 82 ? 3.263 2.053 -5.240 1.00 98.75 82 SER A CA 1
ATOM 630 C C . SER A 1 82 ? 3.297 3.549 -5.551 1.00 98.75 82 SER A C 1
ATOM 632 O O . SER A 1 82 ? 2.794 4.360 -4.775 1.00 98.75 82 SER A O 1
ATOM 634 N N . VAL A 1 83 ? 3.844 3.940 -6.709 1.00 98.38 83 VAL A N 1
ATOM 635 C CA . VAL A 1 83 ? 3.940 5.356 -7.110 1.00 98.38 83 VAL A CA 1
ATOM 636 C C . VAL A 1 83 ? 2.552 5.987 -7.262 1.00 98.38 83 VAL A C 1
ATOM 638 O O . VAL A 1 83 ? 2.334 7.115 -6.819 1.00 98.38 83 VAL A O 1
ATOM 641 N N . ASP A 1 84 ? 1.591 5.267 -7.838 1.00 98.75 84 ASP A N 1
ATOM 642 C CA . ASP A 1 84 ? 0.237 5.778 -8.056 1.00 98.75 84 ASP A CA 1
ATOM 643 C C . ASP A 1 84 ? -0.587 5.817 -6.771 1.00 98.75 84 ASP A C 1
ATOM 645 O O . ASP A 1 84 ? -1.321 6.786 -6.535 1.00 98.75 84 ASP A O 1
ATOM 649 N N . LEU A 1 85 ? -0.431 4.807 -5.913 1.00 98.81 85 LEU A N 1
ATOM 650 C CA . LEU A 1 85 ? -1.042 4.787 -4.586 1.00 98.81 85 LEU A CA 1
ATOM 651 C C . LEU A 1 85 ? -0.511 5.932 -3.716 1.00 98.81 85 LEU A C 1
ATOM 653 O O . LEU A 1 85 ? -1.294 6.670 -3.111 1.00 98.81 85 LEU A O 1
ATOM 657 N N . MET A 1 86 ? 0.806 6.144 -3.722 1.00 98.50 86 MET A N 1
ATOM 658 C CA . MET A 1 86 ? 1.460 7.254 -3.036 1.00 98.50 86 MET A CA 1
ATOM 659 C C . MET A 1 86 ? 0.948 8.612 -3.539 1.00 98.50 86 MET A C 1
ATOM 661 O O . MET A 1 86 ? 0.591 9.472 -2.728 1.00 98.50 86 MET A O 1
ATOM 665 N N . LYS A 1 87 ? 0.876 8.811 -4.864 1.00 98.50 87 LYS A N 1
ATOM 666 C CA . LYS A 1 87 ? 0.332 10.034 -5.485 1.00 98.50 87 LYS A CA 1
ATOM 667 C C . LYS A 1 87 ? -1.094 10.313 -5.024 1.00 98.50 87 LYS A C 1
ATOM 669 O O . LYS A 1 87 ? -1.415 11.451 -4.676 1.00 98.50 87 LYS A O 1
ATOM 674 N N . LEU A 1 88 ? -1.949 9.288 -5.004 1.00 98.75 88 LEU A N 1
ATOM 675 C CA . LEU A 1 88 ? -3.324 9.423 -4.529 1.00 98.75 88 LEU A CA 1
ATOM 676 C C . LEU A 1 88 ? -3.364 9.843 -3.059 1.00 98.75 88 LEU A C 1
ATOM 678 O O . LEU A 1 88 ? -4.052 10.808 -2.734 1.00 98.75 88 LEU A O 1
ATOM 682 N N . CYS A 1 89 ? -2.599 9.177 -2.193 1.00 98.62 89 CYS A N 1
ATOM 683 C CA . CYS A 1 89 ? -2.551 9.508 -0.770 1.00 98.62 89 CYS A CA 1
ATOM 684 C C . CYS A 1 89 ? -2.106 10.958 -0.551 1.00 98.62 89 CYS A C 1
ATOM 686 O O . CYS A 1 89 ? -2.814 11.732 0.092 1.00 98.62 89 CYS A O 1
ATOM 688 N N . ARG A 1 90 ? -1.002 11.373 -1.183 1.00 98.31 90 ARG A N 1
ATOM 689 C CA . ARG A 1 90 ? -0.496 12.750 -1.096 1.00 98.31 90 ARG A CA 1
ATOM 690 C C . ARG A 1 90 ? -1.508 13.776 -1.605 1.00 98.31 90 ARG A C 1
ATOM 692 O O . ARG A 1 90 ? -1.695 14.805 -0.962 1.00 98.31 90 ARG A O 1
ATOM 699 N N . LYS A 1 91 ? -2.206 13.489 -2.710 1.00 98.00 91 LYS A N 1
ATOM 700 C CA . LYS A 1 91 ? -3.271 14.357 -3.241 1.00 98.00 91 LYS A CA 1
ATOM 701 C C . LYS A 1 91 ? -4.439 14.516 -2.260 1.00 98.00 91 LYS A C 1
ATOM 703 O O . LYS A 1 91 ? -5.034 15.586 -2.208 1.00 98.00 91 LYS A O 1
ATOM 708 N N . LEU A 1 92 ? -4.763 13.470 -1.503 1.00 98.19 92 LEU A N 1
ATOM 709 C CA . LEU A 1 92 ? -5.856 13.460 -0.525 1.00 98.19 92 LEU A CA 1
ATOM 710 C C . LEU A 1 92 ? -5.447 13.977 0.863 1.00 98.19 92 LEU A C 1
ATOM 712 O O . LEU A 1 92 ? -6.272 13.975 1.771 1.00 98.19 92 LEU A O 1
ATOM 716 N N . GLY A 1 93 ? -4.196 14.406 1.061 1.00 98.00 93 GLY A N 1
ATOM 717 C CA . GLY A 1 93 ? -3.731 14.821 2.386 1.00 98.00 93 GLY A CA 1
ATOM 718 C C . GLY A 1 93 ? -3.386 13.656 3.320 1.00 98.00 93 GLY A C 1
ATOM 719 O O . GLY A 1 93 ? -3.258 13.869 4.521 1.00 98.00 93 GLY A O 1
ATOM 720 N N . VAL A 1 94 ? -3.254 12.435 2.799 1.00 98.50 94 VAL A N 1
ATOM 721 C CA . VAL A 1 94 ? -3.133 11.178 3.552 1.00 98.50 94 VAL A CA 1
ATOM 722 C C . VAL A 1 94 ? -1.675 10.733 3.631 1.00 98.50 94 VAL A C 1
ATOM 724 O O . VAL A 1 94 ? -0.936 10.820 2.649 1.00 98.50 94 VAL A O 1
ATOM 727 N N . LEU A 1 95 ? -1.267 10.246 4.806 1.00 98.75 95 LEU A N 1
ATOM 728 C CA . LEU A 1 95 ? 0.050 9.643 5.001 1.00 98.75 95 LEU A CA 1
ATOM 729 C C . LEU A 1 95 ? 0.142 8.318 4.239 1.00 98.75 95 LEU A C 1
ATOM 731 O O . LEU A 1 95 ? -0.857 7.611 4.092 1.00 98.75 95 LEU A O 1
ATOM 735 N N . TYR A 1 96 ? 1.338 7.961 3.781 1.00 98.88 96 TYR A N 1
ATOM 736 C CA . TYR A 1 96 ? 1.576 6.719 3.044 1.00 98.88 96 TYR A CA 1
ATOM 737 C C . TYR A 1 96 ? 2.861 6.037 3.510 1.00 98.88 96 TYR A C 1
ATOM 739 O O . TYR A 1 96 ? 3.862 6.707 3.767 1.00 98.88 96 TYR A O 1
ATOM 747 N N . ILE A 1 97 ? 2.835 4.710 3.602 1.00 98.94 97 ILE A N 1
ATOM 748 C CA . ILE A 1 97 ? 4.023 3.885 3.821 1.00 98.94 97 ILE A CA 1
ATOM 749 C C . ILE A 1 97 ? 3.921 2.580 3.030 1.00 98.94 97 ILE A C 1
ATOM 751 O O . ILE A 1 97 ? 2.850 1.970 2.991 1.00 98.94 97 ILE A O 1
ATOM 755 N N . ASP A 1 98 ? 5.037 2.153 2.440 1.00 98.88 98 ASP A N 1
ATOM 756 C CA . ASP A 1 98 ? 5.216 0.823 1.853 1.00 98.88 98 ASP A CA 1
ATOM 757 C C . ASP A 1 98 ? 6.583 0.219 2.197 1.00 98.88 98 ASP A C 1
ATOM 759 O O . ASP A 1 98 ? 7.444 0.862 2.805 1.00 98.88 98 ASP A O 1
ATOM 763 N N . THR A 1 99 ? 6.779 -1.041 1.812 1.00 98.69 99 THR A N 1
ATOM 764 C CA . THR A 1 99 ? 8.046 -1.767 1.984 1.00 98.69 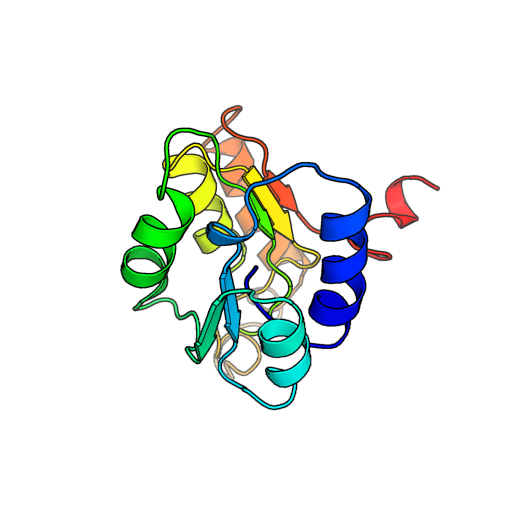99 THR A CA 1
ATOM 765 C C . THR A 1 99 ? 8.760 -2.049 0.661 1.00 98.69 99 THR A C 1
ATOM 767 O O . THR A 1 99 ? 9.831 -2.650 0.668 1.00 98.69 99 THR A O 1
ATOM 770 N N . VAL A 1 100 ? 8.194 -1.615 -0.468 1.00 98.56 100 VAL A N 1
ATOM 771 C CA . VAL A 1 100 ? 8.676 -1.896 -1.827 1.00 98.56 100 VAL A CA 1
ATOM 772 C C . VAL A 1 100 ? 8.140 -0.850 -2.812 1.00 98.56 100 VAL A C 1
ATOM 774 O O . VAL A 1 100 ? 7.027 -0.348 -2.652 1.00 98.56 100 VAL A O 1
ATOM 777 N N . VAL A 1 101 ? 8.917 -0.534 -3.854 1.00 98.50 101 VAL A N 1
ATOM 778 C CA . VAL A 1 101 ? 8.388 0.173 -5.029 1.00 98.50 101 VAL A CA 1
ATOM 779 C C . VAL A 1 101 ? 7.803 -0.870 -5.977 1.00 98.50 101 VAL A C 1
ATOM 781 O O . VAL A 1 101 ? 8.504 -1.382 -6.844 1.00 98.50 101 VAL A O 1
ATOM 784 N N . GLU A 1 102 ? 6.538 -1.209 -5.764 1.00 98.31 102 GLU A N 1
ATOM 785 C CA . GLU A 1 102 ? 5.825 -2.241 -6.513 1.00 98.31 102 GLU A CA 1
ATOM 786 C C . GLU A 1 102 ? 5.185 -1.634 -7.779 1.00 98.31 102 GLU A C 1
ATOM 788 O O . GLU A 1 102 ? 4.648 -0.518 -7.724 1.00 98.31 102 GLU A O 1
ATOM 793 N N . PRO A 1 103 ? 5.247 -2.311 -8.937 1.00 97.56 103 PRO A N 1
ATOM 794 C CA . PRO A 1 103 ? 4.510 -1.931 -10.134 1.00 97.56 103 PRO A CA 1
ATOM 795 C C . PRO A 1 103 ? 3.082 -2.504 -10.134 1.00 97.56 103 PRO A C 1
ATOM 797 O O . PRO A 1 103 ? 2.716 -3.346 -9.319 1.00 97.56 103 PRO A O 1
ATOM 800 N N . TRP A 1 104 ? 2.253 -2.065 -11.082 1.00 98.19 104 TRP A N 1
ATOM 801 C CA . TRP A 1 104 ? 0.976 -2.735 -11.338 1.00 98.19 104 TRP A CA 1
ATOM 802 C C . TRP A 1 104 ? 1.189 -4.144 -11.908 1.00 98.19 104 TRP A C 1
ATOM 804 O O . TRP A 1 104 ? 2.165 -4.393 -12.626 1.00 98.19 104 TRP A O 1
ATOM 814 N N . LEU A 1 105 ? 0.241 -5.044 -11.619 1.00 96.31 105 LEU A N 1
ATOM 815 C CA . LEU A 1 105 ? 0.199 -6.403 -12.163 1.00 96.31 105 LEU A CA 1
ATOM 816 C C . LEU A 1 105 ? 0.495 -6.435 -13.671 1.00 96.31 105 LEU A C 1
ATOM 818 O O . LEU A 1 105 ? -0.066 -5.662 -14.447 1.00 96.31 105 LEU A O 1
ATOM 822 N N . GLY A 1 106 ? 1.335 -7.385 -14.079 1.00 93.44 106 GLY A N 1
ATOM 823 C CA . GLY A 1 106 ? 1.739 -7.597 -15.471 1.00 93.44 106 GLY A CA 1
ATOM 824 C C . GLY A 1 106 ? 3.125 -7.046 -15.799 1.00 93.44 106 GLY A C 1
ATOM 825 O O . GLY A 1 106 ? 3.812 -7.636 -16.625 1.00 93.44 106 GLY A O 1
ATOM 826 N N . PHE A 1 107 ? 3.594 -6.013 -15.091 1.00 93.44 107 PHE A N 1
ATOM 827 C CA . PHE A 1 107 ? 4.904 -5.396 -15.340 1.00 93.44 107 PHE A CA 1
ATOM 828 C C . PHE A 1 107 ? 6.073 -6.392 -15.282 1.00 93.44 107 PHE A C 1
ATOM 830 O O . PHE A 1 107 ? 6.938 -6.394 -16.152 1.00 93.44 107 PHE A O 1
ATOM 837 N N . TYR A 1 108 ? 6.103 -7.270 -14.274 1.00 88.44 108 TYR A N 1
ATOM 838 C CA . TYR A 1 108 ? 7.213 -8.214 -14.096 1.00 88.44 108 TYR A CA 1
ATOM 839 C C . TYR A 1 108 ? 7.271 -9.326 -15.153 1.00 88.44 108 TYR A C 1
ATOM 841 O O . TYR A 1 108 ? 8.316 -9.960 -15.308 1.00 88.44 108 TYR A O 1
ATOM 849 N N . PHE A 1 109 ? 6.178 -9.556 -15.882 1.00 88.56 109 PHE A N 1
ATOM 850 C CA . PHE A 1 109 ? 6.052 -10.628 -16.872 1.00 88.56 109 PHE A CA 1
ATOM 851 C C . PHE A 1 109 ? 5.858 -10.093 -18.292 1.00 88.56 109 PHE A C 1
ATOM 853 O O . PHE A 1 109 ? 5.537 -10.865 -19.194 1.00 88.56 109 PHE A O 1
ATOM 860 N N . ASP A 1 110 ? 6.054 -8.788 -18.494 1.00 90.50 110 ASP A N 1
ATOM 861 C CA . ASP A 1 110 ? 6.050 -8.184 -19.818 1.00 90.50 110 ASP A CA 1
ATOM 862 C C . ASP A 1 110 ? 7.260 -8.698 -20.611 1.00 90.50 110 ASP A C 1
ATOM 864 O O . ASP A 1 110 ? 8.417 -8.397 -20.297 1.00 90.50 110 ASP A O 1
ATOM 868 N N . ALA A 1 111 ? 6.977 -9.541 -21.605 1.00 89.38 111 ALA A N 1
ATOM 869 C CA . ALA A 1 111 ? 7.983 -10.150 -22.468 1.00 89.38 111 ALA A CA 1
ATOM 870 C C . ALA A 1 111 ? 8.582 -9.148 -23.467 1.00 89.38 111 ALA A C 1
ATOM 872 O O . ALA A 1 111 ? 9.678 -9.385 -23.972 1.00 89.38 111 ALA A O 1
ATOM 873 N N . GLU A 1 112 ? 7.888 -8.036 -23.715 1.00 92.69 112 GLU A N 1
ATOM 874 C CA . GLU A 1 112 ? 8.304 -6.993 -24.652 1.00 92.69 112 GLU A CA 1
ATOM 875 C C . GLU A 1 112 ? 9.091 -5.870 -23.954 1.00 92.69 112 GLU A C 1
ATOM 877 O O . GLU A 1 112 ? 9.717 -5.042 -24.619 1.00 92.69 112 GLU A O 1
ATOM 882 N N . ALA A 1 113 ? 9.092 -5.839 -22.616 1.00 89.25 113 ALA A N 1
ATOM 883 C CA . ALA A 1 113 ? 9.844 -4.863 -21.838 1.00 89.25 113 ALA A CA 1
ATOM 884 C C . ALA A 1 113 ? 11.355 -5.127 -21.904 1.00 89.25 113 ALA A C 1
ATOM 886 O O . ALA A 1 113 ? 11.837 -6.249 -21.722 1.00 89.25 113 ALA A O 1
ATOM 887 N N . ASP A 1 114 ? 12.132 -4.062 -22.101 1.00 92.19 114 ASP A N 1
ATOM 888 C CA . ASP A 1 114 ? 13.587 -4.141 -22.071 1.00 92.19 114 ASP A CA 1
ATOM 889 C C . ASP A 1 114 ? 14.112 -4.453 -20.655 1.00 92.19 114 ASP A C 1
ATOM 891 O O . ASP A 1 114 ? 13.504 -4.126 -19.637 1.00 92.19 114 ASP A O 1
ATOM 895 N N . ASN A 1 115 ? 15.299 -5.057 -20.560 1.00 91.38 115 ASN A N 1
ATOM 896 C CA . ASN A 1 115 ? 15.857 -5.448 -19.260 1.00 91.38 115 ASN A CA 1
ATOM 897 C C . ASN A 1 115 ? 16.061 -4.267 -18.296 1.00 91.38 115 ASN A C 1
ATOM 899 O O . ASN A 1 115 ? 15.987 -4.464 -17.083 1.00 91.38 115 ASN A O 1
ATOM 903 N N . ALA A 1 116 ? 16.346 -3.065 -18.808 1.00 93.06 116 ALA A N 1
ATOM 904 C CA . ALA A 1 116 ? 16.623 -1.895 -17.983 1.00 93.06 116 ALA A CA 1
ATOM 905 C C . ALA A 1 116 ? 15.342 -1.352 -17.336 1.00 93.06 116 ALA A C 1
ATOM 907 O O . ALA A 1 116 ? 15.368 -1.010 -16.146 1.00 93.06 116 ALA A O 1
ATOM 908 N N . SER A 1 117 ? 14.219 -1.336 -18.062 1.00 91.56 117 SER A N 1
ATOM 909 C CA . SER A 1 117 ? 12.936 -0.885 -17.513 1.00 91.56 117 SER A CA 1
ATOM 910 C C . SER A 1 117 ? 12.423 -1.776 -16.385 1.00 91.56 117 SER A C 1
ATOM 912 O O . SER A 1 117 ? 11.803 -1.255 -15.466 1.00 91.56 117 SER A O 1
ATOM 914 N N . ARG A 1 118 ? 12.769 -3.069 -16.350 1.00 91.81 118 ARG A N 1
ATOM 915 C CA . ARG A 1 118 ? 12.331 -4.003 -15.288 1.00 91.81 118 ARG A CA 1
ATOM 916 C C . ARG A 1 118 ? 13.152 -3.956 -13.993 1.00 91.81 118 ARG A C 1
ATOM 918 O O . ARG A 1 118 ? 12.961 -4.786 -13.105 1.00 91.81 118 ARG A O 1
ATOM 925 N N . THR A 1 119 ? 14.114 -3.045 -13.881 1.00 96.06 119 THR A N 1
ATOM 926 C CA . THR A 1 119 ? 14.991 -2.973 -12.705 1.00 96.06 119 THR A CA 1
ATOM 927 C C . THR A 1 119 ? 14.343 -2.219 -11.543 1.00 96.06 119 THR A C 1
ATOM 929 O O . THR A 1 119 ? 13.633 -1.232 -11.731 1.00 96.06 119 THR A O 1
ATOM 932 N N . ASN A 1 120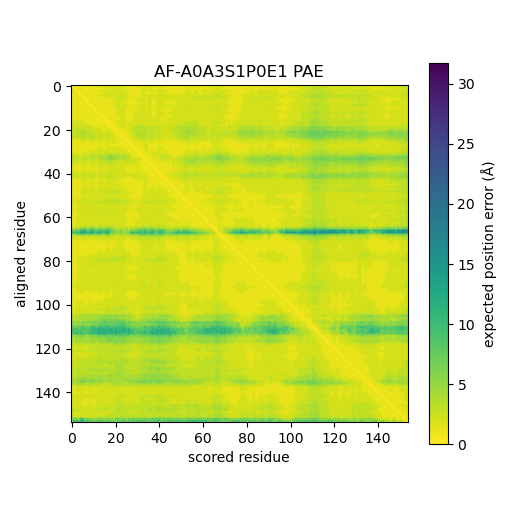 ? 14.697 -2.590 -10.307 1.00 97.19 120 ASN A N 1
ATOM 933 C CA . ASN A 1 120 ? 14.364 -1.778 -9.127 1.00 97.19 120 ASN A CA 1
ATOM 934 C C . ASN A 1 120 ? 14.948 -0.357 -9.210 1.00 97.19 120 ASN A C 1
ATOM 936 O O . ASN A 1 120 ? 14.411 0.561 -8.594 1.00 97.19 120 ASN A O 1
ATOM 940 N N . TYR A 1 121 ? 16.029 -0.161 -9.975 1.00 97.75 121 TYR A N 1
ATOM 941 C CA . TYR A 1 121 ? 16.561 1.167 -10.264 1.00 97.75 121 TYR A CA 1
ATOM 942 C C . TYR A 1 121 ? 15.540 2.010 -11.038 1.00 97.75 121 TYR A C 1
ATOM 944 O O . TYR A 1 121 ? 15.182 3.088 -10.574 1.00 97.75 121 TYR A O 1
ATOM 952 N N . ALA A 1 122 ? 15.003 1.501 -12.152 1.00 96.44 122 ALA A N 1
ATOM 953 C CA . ALA A 1 122 ? 13.997 2.206 -12.949 1.00 96.44 122 ALA A CA 1
ATOM 954 C C . ALA A 1 122 ? 12.726 2.523 -12.140 1.00 96.44 122 ALA A C 1
ATOM 956 O O . ALA A 1 122 ? 12.232 3.653 -12.172 1.00 96.44 122 ALA A O 1
ATOM 957 N N . LEU A 1 123 ? 12.244 1.562 -11.343 1.00 97.25 123 LEU A N 1
ATOM 958 C CA . LEU A 1 123 ? 11.107 1.766 -10.438 1.00 97.25 123 LEU A CA 1
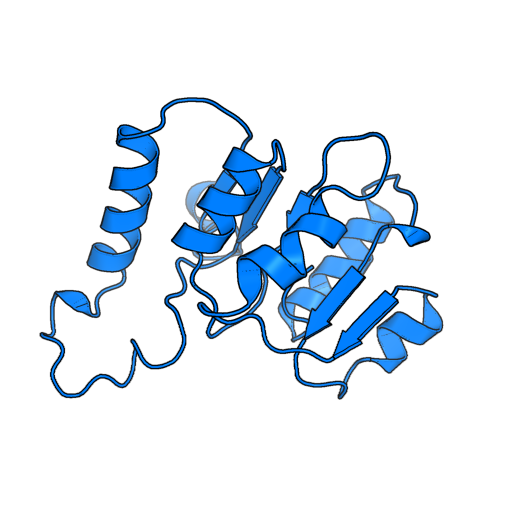ATOM 959 C C . LEU A 1 123 ? 11.390 2.877 -9.411 1.00 97.25 123 LEU A C 1
ATOM 961 O O . LEU A 1 123 ? 10.563 3.767 -9.196 1.00 97.25 123 LEU A O 1
ATOM 965 N N . ARG A 1 124 ? 12.587 2.885 -8.813 1.00 98.06 124 ARG A N 1
ATOM 966 C CA . ARG A 1 124 ? 13.014 3.928 -7.871 1.00 98.06 124 ARG A CA 1
ATOM 967 C C . ARG A 1 124 ? 13.129 5.303 -8.531 1.00 98.06 124 ARG A C 1
ATOM 969 O O . ARG A 1 124 ? 12.727 6.292 -7.917 1.00 98.06 124 ARG A O 1
ATOM 976 N N . GLU A 1 125 ? 13.635 5.385 -9.759 1.00 98.25 125 GLU A N 1
ATOM 977 C CA . GLU A 1 125 ? 13.732 6.650 -10.498 1.00 98.25 125 GLU A CA 1
ATOM 978 C C . GLU A 1 125 ? 12.349 7.263 -10.767 1.00 98.25 125 GLU A C 1
ATOM 980 O O . GLU A 1 125 ? 12.178 8.473 -10.612 1.00 98.25 125 GLU A O 1
ATOM 985 N N . ALA A 1 126 ? 11.321 6.450 -11.048 1.00 96.19 126 ALA A N 1
ATOM 986 C CA . ALA A 1 126 ? 9.944 6.942 -11.175 1.00 96.19 126 ALA A CA 1
ATOM 987 C C . ALA A 1 126 ? 9.440 7.611 -9.881 1.00 96.19 126 ALA A C 1
ATOM 989 O O . ALA A 1 126 ? 8.753 8.636 -9.919 1.00 96.19 126 ALA A O 1
ATOM 990 N N . MET A 1 127 ? 9.817 7.068 -8.723 1.00 95.38 127 MET A N 1
ATOM 991 C CA . MET A 1 127 ? 9.471 7.651 -7.430 1.00 95.38 127 MET A CA 1
ATOM 992 C C . MET A 1 127 ? 10.280 8.915 -7.103 1.00 95.38 127 MET A C 1
ATOM 994 O O . MET A 1 127 ? 9.730 9.879 -6.564 1.00 95.38 127 MET A O 1
ATOM 998 N N . ILE A 1 128 ? 11.570 8.947 -7.448 1.00 97.50 128 ILE A N 1
ATOM 999 C CA . ILE A 1 128 ? 12.412 10.146 -7.310 1.00 97.50 128 ILE A CA 1
ATOM 1000 C C . ILE A 1 128 ? 11.873 11.281 -8.169 1.00 97.50 128 ILE A C 1
ATOM 1002 O O . ILE A 1 128 ? 11.776 12.411 -7.685 1.00 97.50 128 ILE A O 1
ATOM 1006 N N . LYS A 1 129 ? 11.475 10.976 -9.405 1.00 97.69 129 LYS A N 1
ATOM 1007 C CA . LYS A 1 129 ? 10.847 11.939 -10.301 1.00 97.69 129 LYS A CA 1
ATOM 1008 C C . LYS A 1 129 ? 9.598 12.550 -9.667 1.00 97.69 129 LYS A C 1
ATOM 1010 O O . LYS A 1 129 ? 9.489 13.768 -9.619 1.00 97.69 129 LYS A O 1
ATOM 1015 N N . GLU A 1 130 ? 8.710 11.739 -9.088 1.00 95.75 130 GLU A N 1
ATOM 1016 C CA . GLU A 1 130 ? 7.526 12.256 -8.384 1.00 95.75 130 GLU A CA 1
ATOM 1017 C C . GLU A 1 130 ? 7.898 13.177 -7.207 1.00 95.75 130 GLU A C 1
ATOM 1019 O O . GLU A 1 130 ? 7.288 14.231 -7.022 1.00 95.75 130 GLU A O 1
ATOM 1024 N N . LYS A 1 131 ? 8.931 12.827 -6.429 1.00 95.56 131 LYS A N 1
ATOM 1025 C CA . LYS A 1 131 ? 9.436 13.684 -5.343 1.00 95.56 131 LYS A CA 1
ATOM 1026 C C . LYS A 1 131 ? 9.957 15.030 -5.862 1.00 95.56 131 LYS A C 1
ATOM 1028 O O . LYS A 1 131 ? 9.740 16.048 -5.206 1.00 95.56 131 LYS A O 1
ATOM 1033 N N . GLN A 1 132 ? 10.660 15.035 -6.994 1.00 97.50 132 GLN A N 1
ATOM 1034 C CA . GLN A 1 132 ? 11.189 16.248 -7.624 1.00 97.50 132 GLN A CA 1
ATOM 1035 C C . GLN A 1 132 ? 10.070 17.112 -8.218 1.00 97.50 132 GLN A C 1
ATOM 1037 O O . GLN A 1 132 ? 10.064 18.324 -8.013 1.00 97.50 132 GLN A O 1
ATOM 1042 N N . ASP A 1 133 ? 9.100 16.487 -8.887 1.00 97.00 133 ASP A N 1
ATOM 1043 C CA . ASP A 1 133 ? 7.968 17.164 -9.525 1.00 97.00 133 ASP A CA 1
ATOM 1044 C C . ASP A 1 133 ? 6.982 17.745 -8.485 1.00 97.00 133 ASP A C 1
ATOM 1046 O O . ASP A 1 133 ? 6.259 18.707 -8.774 1.00 97.00 133 ASP A O 1
ATOM 1050 N N . LYS A 1 134 ? 6.935 17.175 -7.268 1.00 96.44 134 LYS A N 1
ATOM 1051 C CA . LYS A 1 134 ? 6.035 17.564 -6.164 1.00 96.44 134 LYS A CA 1
ATOM 1052 C C . LYS A 1 134 ? 6.768 17.644 -4.811 1.00 96.44 134 LYS A C 1
ATOM 1054 O O . LYS A 1 134 ? 6.534 16.793 -3.946 1.00 96.44 134 LYS A O 1
ATOM 1059 N N . PRO A 1 135 ? 7.604 18.669 -4.568 1.00 96.19 135 PRO A N 1
ATOM 1060 C CA . PRO A 1 135 ? 8.298 18.827 -3.291 1.00 96.19 135 PRO A CA 1
ATOM 1061 C C . PRO A 1 135 ? 7.327 19.115 -2.129 1.00 96.19 135 PRO A C 1
ATOM 1063 O O . PRO A 1 135 ? 6.298 19.766 -2.302 1.00 96.19 135 PRO A O 1
ATOM 1066 N N . GLY A 1 136 ? 7.663 18.651 -0.920 1.00 95.44 136 GLY A N 1
ATOM 1067 C CA . GLY A 1 136 ? 6.860 18.876 0.293 1.00 95.44 136 GLY A CA 1
ATOM 1068 C C . GLY A 1 136 ? 5.576 18.038 0.350 1.00 95.44 136 GLY A C 1
ATOM 1069 O O . GLY A 1 136 ? 5.550 16.909 -0.134 1.00 95.44 136 GLY A O 1
ATOM 1070 N N . GLY A 1 137 ? 4.510 18.573 0.952 1.00 96.50 137 GLY A N 1
ATOM 1071 C CA . GLY A 1 137 ? 3.206 17.903 1.072 1.00 96.50 137 GLY A CA 1
ATOM 1072 C C . GLY A 1 137 ? 3.152 16.779 2.122 1.00 96.50 137 GLY A C 1
ATOM 1073 O O . GLY A 1 137 ? 4.096 16.617 2.896 1.00 96.50 137 GLY A O 1
ATOM 1074 N N . PRO A 1 138 ? 2.052 16.000 2.165 1.00 98.06 138 PRO A N 1
ATOM 1075 C CA . PRO A 1 138 ? 1.885 14.908 3.126 1.00 98.06 138 PRO A CA 1
ATOM 1076 C C . PRO A 1 138 ? 3.002 13.870 3.029 1.00 98.06 138 PRO A C 1
ATOM 1078 O O . PRO A 1 138 ? 3.404 13.477 1.930 1.00 98.06 138 PRO A O 1
ATOM 1081 N N . THR A 1 139 ? 3.491 13.406 4.177 1.00 98.75 139 THR A N 1
ATOM 1082 C CA . THR A 1 139 ? 4.595 12.447 4.233 1.00 98.75 139 THR A CA 1
ATOM 1083 C C . THR A 1 139 ? 4.215 11.122 3.575 1.00 98.75 139 THR A C 1
ATOM 1085 O O . THR A 1 139 ? 3.203 10.508 3.913 1.00 98.75 139 THR A O 1
ATOM 1088 N N . ALA A 1 140 ? 5.075 10.669 2.667 1.00 98.69 140 ALA A N 1
ATOM 1089 C CA . ALA A 1 140 ? 5.046 9.337 2.090 1.00 98.69 140 ALA A CA 1
ATOM 1090 C C . ALA A 1 140 ? 6.418 8.686 2.283 1.00 98.69 140 ALA A C 1
ATOM 1092 O O . ALA A 1 140 ? 7.431 9.246 1.859 1.00 98.69 140 ALA A O 1
ATOM 1093 N N . VAL A 1 141 ? 6.451 7.532 2.943 1.00 98.62 141 VAL A N 1
ATOM 1094 C CA . VAL A 1 141 ? 7.681 6.795 3.236 1.00 98.62 141 VAL A CA 1
ATOM 1095 C C . VAL A 1 141 ? 7.746 5.579 2.325 1.00 98.62 141 VAL A C 1
ATOM 1097 O O . VAL A 1 141 ? 6.955 4.652 2.463 1.00 98.62 141 VAL A O 1
ATOM 1100 N N . SER A 1 142 ? 8.688 5.588 1.391 1.00 98.56 142 SER A N 1
ATOM 1101 C CA . SER A 1 142 ? 8.908 4.445 0.513 1.00 98.56 142 SER A CA 1
ATOM 1102 C C . SER A 1 142 ? 9.911 3.473 1.106 1.00 98.56 142 SER A C 1
ATOM 1104 O O . SER A 1 142 ? 10.911 3.898 1.694 1.00 98.56 142 SER A O 1
ATOM 1106 N N . THR A 1 143 ? 9.706 2.179 0.867 1.00 98.19 143 THR A N 1
ATOM 1107 C CA . THR A 1 143 ? 10.689 1.121 1.119 1.00 98.19 143 THR A CA 1
ATOM 1108 C C . THR A 1 143 ? 11.140 1.063 2.582 1.00 98.19 143 THR A C 1
ATOM 1110 O O . THR A 1 143 ? 12.329 1.006 2.881 1.00 98.19 143 THR A O 1
ATOM 1113 N N . CYS A 1 144 ? 10.180 1.105 3.509 1.00 98.69 144 CYS A N 1
ATOM 1114 C CA . CYS A 1 144 ? 10.404 1.130 4.955 1.00 98.69 144 CYS A CA 1
ATOM 1115 C C . CYS A 1 144 ? 9.984 -0.190 5.620 1.00 98.69 144 CYS A C 1
ATOM 1117 O O . CYS A 1 144 ? 9.100 -0.237 6.473 1.00 98.69 144 CYS A O 1
ATOM 1119 N N . GLY A 1 145 ? 10.616 -1.281 5.191 1.00 98.50 145 GLY A N 1
ATOM 1120 C CA . GLY A 1 145 ? 10.543 -2.586 5.844 1.00 98.50 145 GLY A CA 1
ATOM 1121 C C . GLY A 1 145 ? 11.821 -2.890 6.628 1.00 98.50 145 GLY A C 1
ATOM 1122 O O . GLY A 1 145 ? 12.449 -2.005 7.211 1.00 98.50 145 GLY A O 1
ATOM 1123 N N . ALA A 1 146 ? 12.233 -4.157 6.621 1.00 98.12 146 ALA A N 1
ATOM 1124 C CA . ALA A 1 146 ? 13.541 -4.551 7.139 1.00 98.12 146 ALA A CA 1
ATOM 1125 C C . ALA A 1 146 ? 14.663 -4.149 6.159 1.00 98.12 146 ALA A C 1
ATOM 1127 O O . ALA A 1 146 ? 15.562 -3.379 6.497 1.00 98.12 146 ALA A O 1
ATOM 1128 N N . ASN A 1 147 ? 14.594 -4.645 4.925 1.00 97.31 147 ASN A N 1
ATOM 1129 C CA . ASN A 1 147 ? 15.581 -4.430 3.872 1.00 97.31 147 ASN A CA 1
ATOM 1130 C C . ASN A 1 147 ? 14.893 -4.522 2.495 1.00 97.31 147 ASN A C 1
ATOM 1132 O O . ASN A 1 147 ? 14.729 -5.618 1.963 1.00 97.31 147 ASN A O 1
ATOM 1136 N N . PRO A 1 148 ? 14.476 -3.394 1.903 1.00 97.38 148 PRO A N 1
ATOM 1137 C CA . PRO A 1 148 ? 14.871 -2.021 2.231 1.00 97.38 148 PRO A CA 1
ATOM 1138 C C . PRO A 1 148 ? 14.151 -1.443 3.466 1.00 97.38 148 PRO A C 1
ATOM 1140 O O . PRO A 1 148 ? 13.054 -1.880 3.811 1.00 97.38 148 PRO A O 1
ATOM 1143 N N . GLY A 1 149 ? 14.784 -0.476 4.144 1.00 98.38 149 GLY A N 1
ATOM 1144 C CA . GLY A 1 149 ? 14.224 0.215 5.311 1.00 98.38 149 GLY A CA 1
ATOM 1145 C C . GLY A 1 149 ? 15.194 0.261 6.488 1.00 98.38 149 GLY A C 1
ATOM 1146 O O . GLY A 1 149 ? 16.141 1.043 6.470 1.00 98.38 149 GLY A O 1
ATOM 1147 N N . MET A 1 150 ? 14.968 -0.584 7.498 1.00 98.25 150 MET A N 1
ATOM 1148 C CA . MET A 1 150 ? 15.762 -0.662 8.736 1.00 98.25 150 MET A CA 1
ATOM 1149 C C 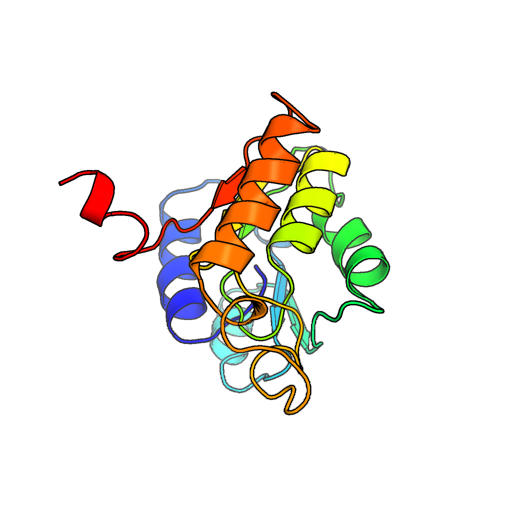. MET A 1 150 ? 17.277 -0.668 8.495 1.00 98.25 150 MET A C 1
ATOM 1151 O O . MET A 1 150 ? 18.001 0.012 9.212 1.00 98.25 150 MET A O 1
ATOM 1155 N N . VAL A 1 151 ? 17.755 -1.375 7.467 1.00 97.75 151 VAL A N 1
ATOM 1156 C CA . VAL A 1 151 ? 19.192 -1.452 7.140 1.00 97.75 151 VAL A CA 1
ATOM 1157 C C . VAL A 1 151 ? 19.849 -0.110 6.803 1.00 97.75 151 VAL A C 1
ATOM 1159 O O . VAL A 1 151 ? 21.065 -0.021 6.862 1.00 97.75 151 VAL A O 1
ATOM 1162 N N . SER A 1 152 ? 19.086 0.932 6.459 1.00 97.12 152 SER A N 1
ATOM 1163 C CA . SER A 1 152 ? 19.629 2.288 6.285 1.00 97.12 152 SER A CA 1
ATOM 1164 C C . SER A 1 152 ? 19.822 3.043 7.605 1.00 97.12 152 SER A C 1
ATOM 1166 O O . SER A 1 152 ? 20.446 4.099 7.602 1.00 97.12 152 SER A O 1
ATOM 1168 N N . GLY A 1 153 ? 19.248 2.547 8.704 1.00 90.62 153 GLY A N 1
ATOM 1169 C CA . GLY A 1 153 ? 19.425 3.090 10.052 1.00 90.62 153 GLY A CA 1
ATOM 1170 C C . GLY A 1 153 ? 20.496 2.377 10.884 1.00 90.62 153 GLY A C 1
ATOM 1171 O O . GLY A 1 153 ? 20.733 2.801 12.013 1.00 90.62 153 GLY A O 1
ATOM 1172 N N . PHE A 1 154 ? 21.094 1.304 10.357 1.00 89.12 154 PHE A N 1
ATOM 1173 C CA . PHE A 1 154 ? 22.299 0.671 10.904 1.00 89.12 154 PHE A CA 1
ATOM 1174 C C . PHE A 1 154 ? 23.551 1.416 10.442 1.00 89.12 154 PHE A C 1
ATOM 1176 O O . PHE A 1 154 ? 24.491 1.509 11.261 1.00 89.12 154 PHE A O 1
#

pLDDT: mean 96.75, std 2.88, range [83.94, 98.94]

Radius of gyration: 15.75 Å; Cα contacts (8 Å, |Δi|>4): 221; chains: 1; bounding box: 36×36×45 Å

Foldseek 3Di:
DEDCPPVVVVVVVVCVVPDDDDQALAEYEELDCPPVVVCVVVVHHYDNDDQAPVCPLVPCVCSQLPDDDAAEAEHEDAQHQQLVNLVSQQVNLHEAEDQARHHHPPLCVPPPDDPVCNDSVVSVVSNVVVCVVDPDTHHHYYNCDVVVNVVVVD

Mean predicted aligned error: 2.64 Å

Secondary structure (DSSP, 8-state):
-B--SHHHHHHHHHHHHH----GGG-EEE-S--TTTHHHHTTT-EEE-----TTTHHHHHHHHHT-SSS--EEEB--SSS-HHHHHHHHHHTT-EEE-SS-PPPTTGGG-SSS-TTTTSHHHHHHHHHHHHHHS-SSS-EE-S-BTTTBGGG--